Protein AF-B9TN23-F1 (afdb_monomer_lite)

Radius of gyration: 18.05 Å; chains: 1; bounding box: 40×41×40 Å

Structure (mmCIF, N/CA/C/O backbone):
data_AF-B9TN23-F1
#
_entry.id   AF-B9TN23-F1
#
loop_
_atom_site.group_PDB
_atom_site.id
_atom_site.type_symbol
_atom_site.label_atom_id
_atom_site.label_alt_id
_atom_site.label_comp_id
_atom_site.label_asym_id
_atom_site.label_entity_id
_atom_site.label_seq_id
_atom_site.pdbx_PDB_ins_code
_atom_site.Cartn_x
_atom_site.Cartn_y
_atom_site.Cartn_z
_atom_site.occupancy
_atom_site.B_iso_or_equiv
_atom_site.auth_seq_id
_atom_site.auth_comp_id
_atom_site.auth_asym_id
_atom_site.auth_atom_id
_atom_site.pdbx_PDB_model_num
ATOM 1 N N . MET A 1 1 ? -12.048 9.723 -19.997 1.00 68.31 1 MET A N 1
ATOM 2 C CA . MET A 1 1 ? -11.480 9.565 -18.635 1.00 68.31 1 MET A CA 1
ATOM 3 C C . MET A 1 1 ? -12.417 8.802 -17.703 1.00 68.31 1 MET A C 1
ATOM 5 O O . MET A 1 1 ? -11.997 7.792 -17.163 1.00 68.31 1 MET A O 1
ATOM 9 N N . LEU A 1 2 ? -13.689 9.194 -17.569 1.00 74.75 2 LEU A N 1
ATOM 10 C CA . LEU A 1 2 ? -14.667 8.486 -16.720 1.00 74.75 2 LEU A CA 1
ATOM 11 C C . LEU A 1 2 ? -14.889 7.011 -17.135 1.00 74.75 2 LEU A C 1
ATOM 13 O O . LEU A 1 2 ? -14.962 6.127 -16.285 1.00 74.75 2 LEU A O 1
ATOM 17 N N . SER A 1 3 ? -14.883 6.724 -18.441 1.00 75.56 3 SER A N 1
ATOM 18 C CA . SER A 1 3 ? -14.962 5.358 -18.989 1.00 75.56 3 SER A CA 1
ATOM 19 C C . SER A 1 3 ? -13.735 4.496 -18.657 1.00 75.56 3 SER A C 1
ATOM 21 O O . SER A 1 3 ? -13.861 3.299 -18.448 1.00 75.56 3 SER A O 1
ATOM 23 N N . VAL A 1 4 ? -12.548 5.105 -18.568 1.00 75.88 4 VAL A N 1
ATOM 24 C CA . VAL A 1 4 ? -11.296 4.404 -18.228 1.00 75.88 4 VAL A CA 1
ATOM 25 C C . VAL A 1 4 ? -11.268 4.081 -16.737 1.00 75.88 4 VAL A C 1
ATOM 27 O O . VAL A 1 4 ? -11.003 2.949 -16.353 1.00 75.88 4 VAL A O 1
ATOM 30 N N . LEU A 1 5 ? -11.630 5.053 -15.895 1.00 76.88 5 LEU A N 1
ATOM 31 C CA . LEU A 1 5 ? -11.711 4.864 -14.446 1.00 76.88 5 LEU A CA 1
ATOM 32 C C . LEU A 1 5 ? -12.759 3.818 -14.056 1.00 76.88 5 LEU A C 1
ATOM 34 O O . LEU A 1 5 ? -12.504 2.997 -13.182 1.00 76.88 5 LEU A O 1
ATOM 38 N N . SER A 1 6 ? -13.924 3.820 -14.709 1.00 77.94 6 SER A N 1
ATOM 39 C CA . SER A 1 6 ? -14.957 2.808 -14.456 1.00 77.94 6 SER A CA 1
ATOM 40 C C . SER A 1 6 ? -14.502 1.411 -14.868 1.00 77.94 6 SER A C 1
ATOM 42 O O . SER A 1 6 ? -14.679 0.482 -14.086 1.00 77.94 6 SER A O 1
ATOM 44 N N . LEU A 1 7 ? -13.853 1.256 -16.026 1.00 80.31 7 LEU A N 1
ATOM 45 C CA . LEU A 1 7 ? -13.324 -0.039 -16.460 1.00 80.31 7 LEU A CA 1
ATOM 46 C C . LEU A 1 7 ? -12.177 -0.537 -15.562 1.00 80.31 7 LEU A C 1
ATOM 48 O O . LEU A 1 7 ? -12.068 -1.735 -15.322 1.00 80.31 7 LEU A O 1
ATOM 52 N N . ALA A 1 8 ? -11.363 0.377 -15.027 1.00 78.44 8 ALA A N 1
ATOM 53 C CA . ALA A 1 8 ? -10.261 0.064 -14.121 1.00 78.44 8 ALA A CA 1
ATOM 54 C C . ALA A 1 8 ? -10.726 -0.326 -12.710 1.00 78.44 8 ALA A C 1
ATOM 56 O O . ALA A 1 8 ? -10.165 -1.226 -12.092 1.00 78.44 8 ALA A O 1
ATOM 57 N N . LEU A 1 9 ? -11.750 0.355 -12.187 1.00 80.69 9 LEU A N 1
ATOM 58 C CA . LEU A 1 9 ? -12.247 0.152 -10.823 1.00 80.69 9 LEU A CA 1
ATOM 59 C C . LEU A 1 9 ? -13.311 -0.947 -10.730 1.00 80.69 9 LEU A C 1
ATOM 61 O O . LEU A 1 9 ? -13.450 -1.568 -9.674 1.00 80.69 9 LEU A O 1
ATOM 65 N N . ALA A 1 10 ? -14.063 -1.203 -11.806 1.00 82.62 10 ALA A N 1
ATOM 66 C CA . ALA A 1 10 ? -15.119 -2.215 -11.824 1.00 82.62 10 ALA A CA 1
ATOM 67 C C . ALA A 1 10 ? -14.648 -3.607 -11.355 1.00 82.62 10 ALA A C 1
ATOM 69 O O . ALA A 1 10 ? -15.355 -4.196 -10.536 1.00 82.62 10 ALA A O 1
ATOM 70 N N . PRO A 1 11 ? -13.468 -4.124 -11.759 1.00 82.00 11 PRO A N 1
ATOM 71 C CA . PRO A 1 11 ? -12.955 -5.397 -11.259 1.00 82.00 11 PRO A CA 1
ATOM 72 C C . PRO A 1 11 ? -12.750 -5.400 -9.740 1.00 82.00 11 PRO A C 1
ATOM 74 O O . PRO A 1 11 ? -13.165 -6.342 -9.068 1.00 82.00 11 PRO A O 1
ATOM 77 N N . THR A 1 12 ? -12.175 -4.333 -9.176 1.00 82.31 12 THR A N 1
ATOM 78 C CA . THR A 1 12 ? -11.953 -4.219 -7.727 1.00 82.31 12 THR A CA 1
ATOM 79 C C . THR A 1 12 ? -13.279 -4.235 -6.969 1.00 82.31 12 THR A C 1
ATOM 81 O O . THR A 1 12 ? -13.440 -4.994 -6.013 1.00 82.31 12 THR A O 1
ATOM 84 N N . PHE A 1 13 ? -14.263 -3.447 -7.414 1.00 83.50 13 PHE A N 1
ATOM 85 C CA . PHE A 1 13 ? -15.595 -3.438 -6.801 1.00 83.50 13 PHE A CA 1
ATOM 86 C C . PHE A 1 13 ? -16.327 -4.771 -6.960 1.00 83.50 13 PHE A C 1
ATOM 88 O O . PHE A 1 13 ? -16.994 -5.212 -6.025 1.00 83.50 13 PHE A O 1
ATOM 95 N N . PHE A 1 14 ? -16.165 -5.441 -8.100 1.00 86.56 14 PHE A N 1
ATOM 96 C CA . PHE A 1 14 ? -16.742 -6.757 -8.343 1.00 86.56 14 PHE A CA 1
ATOM 97 C C . PHE A 1 14 ? -16.175 -7.814 -7.384 1.00 86.56 14 PHE A C 1
ATOM 99 O O . PHE A 1 14 ? -16.941 -8.528 -6.740 1.00 86.56 14 PHE A O 1
ATOM 106 N N . VAL A 1 15 ? -14.851 -7.866 -7.206 1.00 84.94 15 VAL A N 1
ATOM 107 C CA . VAL A 1 15 ? -14.204 -8.788 -6.254 1.00 84.94 15 VAL A CA 1
ATOM 108 C C . VAL A 1 15 ? -14.630 -8.488 -4.813 1.00 84.94 15 VAL A C 1
ATOM 110 O O . VAL A 1 15 ? -14.943 -9.414 -4.064 1.00 84.94 15 VAL A O 1
ATOM 113 N N . MET A 1 16 ? -14.722 -7.209 -4.426 1.00 85.12 16 MET A N 1
ATOM 114 C CA . MET A 1 16 ? -15.239 -6.825 -3.104 1.00 85.12 16 MET A CA 1
ATOM 115 C C . MET A 1 16 ? -16.692 -7.281 -2.896 1.00 85.12 16 MET A C 1
ATOM 117 O O . MET A 1 16 ? -17.025 -7.808 -1.834 1.00 85.12 16 MET A O 1
ATOM 121 N N . ALA A 1 17 ? -17.551 -7.130 -3.909 1.00 86.25 17 ALA A N 1
ATOM 122 C CA . ALA A 1 17 ? -18.944 -7.569 -3.853 1.00 86.25 17 ALA A CA 1
ATOM 123 C C . ALA A 1 17 ? -19.070 -9.097 -3.733 1.00 86.25 17 ALA A C 1
ATOM 125 O O . ALA A 1 17 ? -19.888 -9.585 -2.951 1.00 86.25 17 ALA A O 1
ATOM 126 N N . LEU A 1 18 ? -18.232 -9.854 -4.448 1.00 86.12 18 LEU A N 1
ATOM 127 C CA . LEU A 1 18 ? -18.160 -11.311 -4.314 1.00 86.12 18 LEU A CA 1
ATOM 128 C C . LEU A 1 18 ? -17.716 -11.732 -2.909 1.00 86.12 18 LEU A C 1
ATOM 130 O O . LEU A 1 18 ? -18.340 -12.610 -2.316 1.00 86.12 18 LEU A O 1
ATOM 134 N N . GLY A 1 19 ? -16.697 -11.075 -2.345 1.00 83.25 19 GLY A N 1
ATOM 135 C CA . GLY A 1 19 ? -16.251 -11.320 -0.970 1.00 83.25 19 GLY A CA 1
ATOM 136 C C . GLY A 1 19 ? -17.357 -11.058 0.057 1.00 83.25 19 GLY A C 1
ATOM 137 O O . GLY A 1 19 ? -17.587 -11.875 0.950 1.00 83.25 19 GLY A O 1
ATOM 138 N N . TYR A 1 20 ? -18.113 -9.970 -0.118 1.00 83.81 20 TYR A N 1
ATOM 139 C CA . TYR A 1 20 ? -19.284 -9.675 0.710 1.00 83.81 20 TYR A CA 1
ATOM 140 C C . TYR A 1 20 ? -20.381 -10.743 0.569 1.00 83.81 20 TYR A C 1
ATOM 142 O O . TYR A 1 20 ? -20.927 -11.206 1.572 1.00 83.81 20 TYR A O 1
ATOM 150 N N . GLY A 1 21 ? -20.683 -11.178 -0.658 1.00 83.31 21 GLY A N 1
ATOM 151 C CA . GLY A 1 21 ? -21.650 -12.246 -0.924 1.00 83.31 21 GLY A CA 1
ATOM 152 C C . GLY A 1 21 ? -21.250 -13.585 -0.295 1.00 83.31 21 GLY A C 1
ATOM 153 O O . GLY A 1 21 ? -22.088 -14.256 0.310 1.00 83.31 21 GLY A O 1
ATOM 154 N N . ALA A 1 22 ? -19.968 -13.946 -0.363 1.00 81.44 22 ALA A N 1
ATOM 155 C CA . ALA A 1 22 ? -19.425 -15.166 0.233 1.00 81.44 22 ALA A CA 1
ATOM 156 C C . ALA A 1 22 ? -19.466 -15.144 1.773 1.00 81.44 22 ALA A C 1
ATOM 158 O O . ALA A 1 22 ? -19.758 -16.163 2.402 1.00 81.44 22 ALA A O 1
ATOM 159 N N . GLY A 1 23 ? -19.245 -13.976 2.386 1.00 77.25 23 GLY A N 1
ATOM 160 C CA . GLY A 1 23 ? -19.432 -13.783 3.826 1.00 77.25 23 GLY A CA 1
ATOM 161 C C . GLY A 1 23 ? -20.906 -13.832 4.242 1.00 77.25 23 GLY A C 1
ATOM 162 O O . GLY A 1 23 ? -21.259 -14.490 5.218 1.00 77.25 23 GLY A O 1
ATOM 163 N N . LYS A 1 24 ? -21.800 -13.195 3.472 1.00 78.56 24 LYS A N 1
ATOM 164 C CA . LYS A 1 24 ? -23.245 -13.146 3.764 1.00 78.56 24 LYS A CA 1
ATOM 165 C C . LYS A 1 24 ? -23.940 -14.504 3.626 1.00 78.56 24 LYS A C 1
ATOM 167 O O . LYS A 1 24 ? -24.890 -14.777 4.351 1.00 78.56 24 LYS A O 1
ATOM 172 N N . THR A 1 25 ? -23.481 -15.347 2.704 1.00 78.31 25 THR A N 1
ATOM 173 C CA . THR A 1 25 ? -24.021 -16.702 2.479 1.00 78.31 25 THR A CA 1
ATOM 174 C C . THR A 1 25 ? -23.501 -17.736 3.482 1.00 78.31 25 THR A C 1
ATOM 176 O O . THR A 1 25 ? -23.954 -18.875 3.466 1.00 78.31 25 THR A O 1
ATOM 179 N N . GLY A 1 26 ? -22.571 -17.362 4.371 1.00 68.94 26 GLY A N 1
ATOM 180 C CA . GLY A 1 26 ? -22.034 -18.251 5.405 1.00 68.94 26 GLY A CA 1
ATOM 181 C C . GLY A 1 26 ? -21.067 -19.321 4.890 1.00 68.94 26 GLY A C 1
ATOM 182 O O . GLY A 1 26 ? -20.554 -20.100 5.690 1.00 68.94 26 GLY A O 1
ATOM 183 N N . HIS A 1 27 ? -20.767 -19.344 3.584 1.00 63.53 27 HIS A N 1
ATOM 184 C CA . HIS A 1 27 ? -19.736 -20.212 3.007 1.00 63.53 27 HIS A CA 1
ATOM 185 C C . HIS A 1 27 ? -18.347 -19.914 3.580 1.00 63.53 27 HIS A C 1
ATOM 187 O O . HIS A 1 27 ? -17.521 -20.816 3.702 1.00 63.53 27 HIS A O 1
ATOM 193 N N . ILE A 1 28 ? -18.103 -18.660 3.969 1.00 64.12 28 ILE A N 1
ATOM 194 C CA . ILE A 1 28 ? -16.897 -18.248 4.676 1.00 64.12 28 ILE A CA 1
ATOM 195 C C . ILE A 1 28 ? -17.287 -17.897 6.114 1.00 64.12 28 ILE A C 1
ATOM 197 O O . ILE A 1 28 ? -17.850 -16.840 6.388 1.00 64.12 28 ILE A O 1
ATOM 201 N N . ASN A 1 29 ? -16.994 -18.804 7.047 1.00 65.81 29 ASN A N 1
ATOM 202 C CA . ASN A 1 29 ? -17.191 -18.557 8.473 1.00 65.81 29 ASN A CA 1
ATOM 203 C C . ASN A 1 29 ? -16.198 -17.478 8.946 1.00 65.81 29 ASN A C 1
ATOM 205 O O . ASN A 1 29 ? -14.996 -17.603 8.701 1.00 65.81 29 ASN A O 1
ATOM 209 N N . ASN A 1 30 ? -16.681 -16.456 9.662 1.00 65.25 30 ASN A N 1
ATOM 210 C CA . ASN A 1 30 ? -15.865 -15.370 10.227 1.00 65.25 30 ASN A CA 1
ATOM 211 C C . ASN A 1 30 ? -14.687 -15.871 11.089 1.00 65.25 30 ASN A C 1
ATOM 213 O O . ASN A 1 30 ? -13.715 -15.140 11.271 1.00 65.25 30 ASN A O 1
ATOM 217 N N . ALA A 1 31 ? -14.737 -17.118 11.572 1.00 63.53 31 ALA A N 1
ATOM 218 C CA . ALA A 1 31 ? -13.615 -17.784 12.233 1.00 63.53 31 ALA A CA 1
ATOM 219 C C . ALA A 1 31 ? -12.393 -17.987 11.308 1.00 63.53 31 ALA A C 1
ATOM 221 O O . ALA A 1 31 ? -11.283 -17.611 11.676 1.00 63.53 31 ALA A O 1
ATOM 222 N N . HIS A 1 32 ? -12.592 -18.492 10.085 1.00 67.50 32 HIS A N 1
ATOM 223 C CA . HIS A 1 32 ? -11.504 -18.775 9.134 1.00 67.50 32 HIS A CA 1
ATOM 224 C C . HIS A 1 32 ? -11.085 -17.539 8.319 1.00 67.50 32 HIS A C 1
ATOM 226 O O . HIS A 1 32 ? -9.984 -17.494 7.775 1.00 67.50 32 HIS A O 1
ATOM 232 N N . VAL A 1 33 ? -11.920 -16.487 8.264 1.00 74.88 33 VAL A N 1
ATOM 233 C CA . VAL A 1 33 ? -11.536 -15.191 7.658 1.00 74.88 33 VAL A CA 1
ATOM 234 C C . VAL A 1 33 ? -10.287 -14.630 8.334 1.00 74.88 33 VAL A C 1
ATOM 236 O O . VAL A 1 33 ? -9.435 -14.038 7.674 1.00 74.88 33 VAL A O 1
ATOM 239 N N . LYS A 1 34 ? -10.157 -14.837 9.649 1.00 75.75 34 LYS A N 1
ATOM 240 C CA . LYS A 1 34 ? -8.993 -14.385 10.409 1.00 75.75 34 LYS A CA 1
ATOM 241 C C . LYS A 1 34 ? -7.717 -15.099 9.966 1.00 75.75 34 LYS A C 1
ATOM 243 O O . LYS A 1 34 ? -6.704 -14.438 9.779 1.00 75.75 34 LYS A O 1
ATOM 248 N N . GLU A 1 35 ? -7.782 -16.409 9.749 1.00 79.94 35 GLU A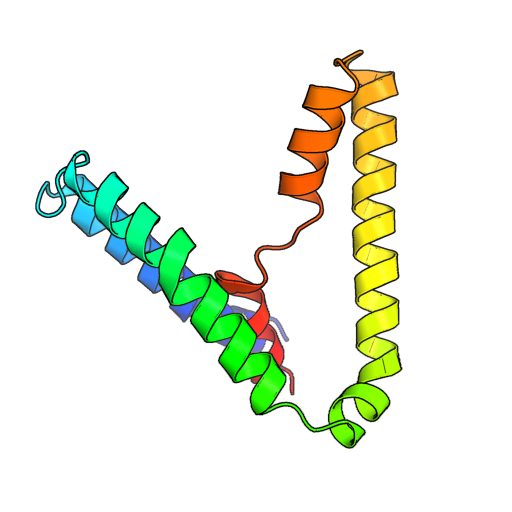 N 1
ATOM 249 C CA . GLU A 1 35 ? -6.656 -17.218 9.270 1.00 79.94 35 GLU A CA 1
ATOM 250 C C . GLU A 1 35 ? -6.274 -16.837 7.839 1.00 79.94 35 GLU A C 1
ATOM 252 O O . GLU A 1 35 ? -5.097 -16.621 7.557 1.00 79.94 35 GLU A O 1
ATOM 257 N N . LEU A 1 36 ? -7.263 -16.647 6.959 1.00 83.25 36 LEU A N 1
ATOM 258 C CA . LEU A 1 36 ? -7.029 -16.149 5.604 1.00 83.25 36 LEU A CA 1
ATOM 259 C C . LEU A 1 36 ? -6.362 -14.768 5.628 1.00 83.25 36 LEU A C 1
ATOM 261 O O . LEU A 1 36 ? -5.390 -14.541 4.911 1.00 83.25 36 LEU A O 1
ATOM 265 N N . ASN A 1 37 ? -6.833 -13.856 6.482 1.00 83.50 37 ASN A N 1
ATOM 266 C CA . ASN A 1 37 ? -6.214 -12.544 6.642 1.00 83.50 37 ASN A CA 1
ATOM 267 C C . ASN A 1 37 ? -4.780 -12.656 7.177 1.00 83.50 37 ASN A C 1
ATOM 269 O O . ASN A 1 37 ? -3.896 -11.968 6.681 1.00 83.50 37 ASN A O 1
ATOM 273 N N . THR A 1 38 ? -4.515 -13.547 8.136 1.00 84.25 38 THR A N 1
ATOM 274 C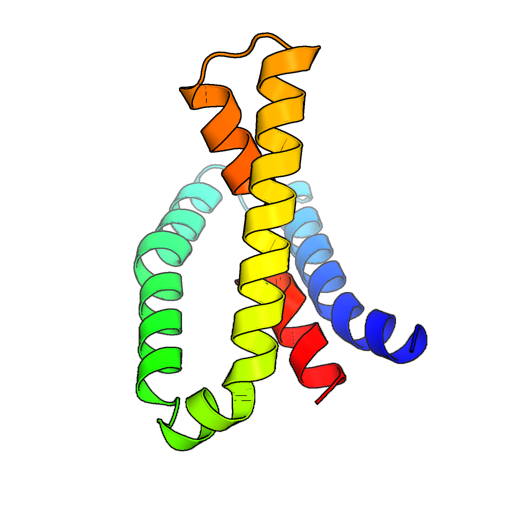 CA . THR A 1 38 ? -3.148 -13.815 8.602 1.00 84.25 38 THR A CA 1
ATOM 275 C C . THR A 1 38 ? -2.266 -14.309 7.460 1.00 84.25 38 THR A C 1
ATOM 277 O O . THR A 1 38 ? -1.166 -13.798 7.292 1.00 84.25 38 THR A O 1
ATOM 280 N N . VAL A 1 39 ? -2.747 -15.226 6.616 1.00 86.69 39 VAL A N 1
ATOM 281 C CA . VAL A 1 39 ? -1.980 -15.693 5.452 1.00 86.69 39 VAL A CA 1
ATOM 282 C C . VAL A 1 39 ? -1.673 -14.542 4.491 1.00 86.69 39 VAL A C 1
ATOM 284 O O . VAL A 1 39 ? -0.526 -14.364 4.075 1.00 86.69 39 VAL A O 1
ATOM 287 N N . VAL A 1 40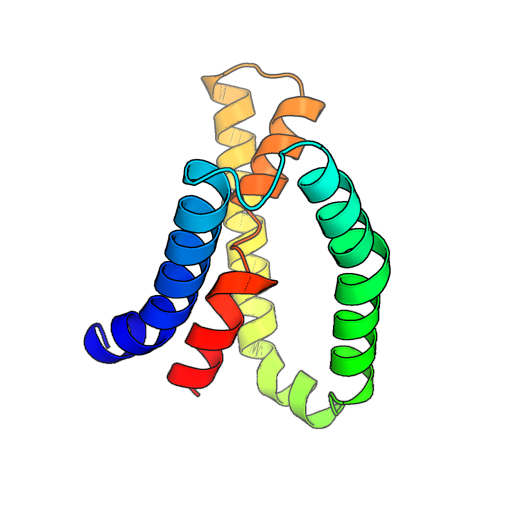 ? -2.673 -13.716 4.178 1.00 84.81 40 VAL A N 1
ATOM 288 C CA . VAL A 1 40 ? -2.502 -12.584 3.260 1.00 84.81 40 VAL A CA 1
ATOM 289 C C . VAL A 1 40 ? -1.526 -11.551 3.826 1.00 84.81 40 VAL A C 1
ATOM 291 O O . VAL A 1 40 ? -0.607 -11.131 3.124 1.00 84.81 40 VAL A O 1
ATOM 294 N N . MET A 1 41 ? -1.689 -11.166 5.091 1.00 85.81 41 MET A N 1
ATOM 295 C CA . MET A 1 41 ? -0.883 -10.121 5.724 1.00 85.81 41 MET A CA 1
ATOM 296 C C . MET A 1 41 ? 0.537 -10.587 6.055 1.00 85.81 41 MET A C 1
ATOM 298 O O . MET A 1 41 ? 1.471 -9.796 5.952 1.00 85.81 41 MET A O 1
ATOM 302 N N . SER A 1 42 ? 0.723 -11.856 6.429 1.00 87.75 42 SER A N 1
ATOM 303 C CA . SER A 1 42 ? 2.029 -12.388 6.838 1.00 87.75 42 SER A CA 1
ATOM 304 C C . SER A 1 42 ? 2.849 -12.973 5.690 1.00 87.75 42 SER A C 1
ATOM 306 O O . SER A 1 42 ? 4.073 -12.968 5.784 1.00 87.75 42 SER A O 1
ATOM 308 N N . TYR A 1 43 ? 2.219 -13.457 4.614 1.00 86.81 43 TYR A N 1
ATOM 309 C CA . TYR A 1 43 ? 2.931 -14.122 3.515 1.00 86.81 43 TYR A CA 1
ATOM 310 C C . TYR A 1 43 ? 2.694 -13.457 2.164 1.00 86.81 43 TYR A C 1
ATOM 312 O O . TYR A 1 43 ? 3.659 -13.097 1.493 1.00 86.81 43 TYR A O 1
ATOM 320 N N . CYS A 1 44 ? 1.436 -13.261 1.756 1.00 86.12 44 CYS A N 1
ATOM 321 C CA . CYS A 1 44 ? 1.146 -12.758 0.411 1.00 86.12 44 CYS A CA 1
ATOM 322 C C . CYS A 1 44 ? 1.626 -11.317 0.212 1.00 86.12 44 CYS A C 1
ATOM 324 O O . CYS A 1 44 ? 2.193 -11.012 -0.834 1.00 86.12 44 CYS A O 1
ATOM 326 N N . LEU A 1 45 ? 1.420 -10.443 1.202 1.00 85.12 45 LEU A N 1
ATOM 327 C CA . LEU A 1 45 ? 1.813 -9.036 1.124 1.00 85.12 45 LEU A CA 1
ATOM 328 C C . LEU A 1 45 ? 3.344 -8.868 1.125 1.00 85.12 45 LEU A C 1
ATOM 330 O O . LEU A 1 45 ? 3.858 -8.207 0.224 1.00 85.12 45 LEU A O 1
ATOM 334 N N . PRO A 1 46 ? 4.119 -9.493 2.034 1.00 86.75 46 PRO A N 1
ATOM 335 C CA . PRO A 1 46 ? 5.578 -9.433 1.946 1.00 86.75 46 PRO A CA 1
ATOM 336 C C . PRO A 1 46 ? 6.126 -10.046 0.652 1.00 86.75 46 PRO A C 1
ATOM 338 O O . PRO A 1 46 ? 7.034 -9.481 0.045 1.00 86.75 46 PRO A O 1
ATOM 341 N N . ALA A 1 47 ? 5.558 -11.167 0.193 1.00 87.50 47 ALA A N 1
ATOM 342 C CA . ALA A 1 47 ? 5.978 -11.801 -1.053 1.00 87.50 47 ALA A CA 1
ATOM 343 C C . ALA A 1 47 ? 5.689 -10.918 -2.275 1.00 87.50 47 ALA A C 1
ATOM 345 O O . ALA A 1 47 ? 6.541 -10.802 -3.154 1.00 87.50 47 ALA A O 1
ATOM 346 N N . SER A 1 48 ? 4.527 -10.259 -2.331 1.00 84.00 48 SER A N 1
ATOM 347 C CA . SER A 1 48 ? 4.194 -9.355 -3.435 1.00 84.00 48 SER A CA 1
ATOM 348 C C . SER A 1 48 ? 5.105 -8.128 -3.458 1.00 84.00 48 SER A C 1
ATOM 350 O O . SER A 1 48 ? 5.574 -7.752 -4.530 1.00 84.00 48 SER A O 1
ATOM 352 N N . LEU A 1 49 ? 5.440 -7.560 -2.293 1.00 85.19 49 LEU A N 1
ATOM 353 C CA . LEU A 1 49 ? 6.418 -6.474 -2.182 1.00 85.19 49 LEU A CA 1
ATOM 354 C C . LEU A 1 49 ? 7.823 -6.912 -2.613 1.00 85.19 49 LEU A C 1
ATOM 356 O O . LEU A 1 49 ? 8.515 -6.157 -3.299 1.00 85.19 49 LEU A O 1
ATOM 360 N N . PHE A 1 50 ? 8.241 -8.126 -2.245 1.00 88.00 50 PHE A N 1
ATOM 361 C CA . PHE A 1 50 ? 9.523 -8.685 -2.669 1.00 88.00 50 PHE A CA 1
ATOM 362 C C . PHE A 1 50 ? 9.579 -8.858 -4.186 1.00 88.00 50 PHE A C 1
ATOM 364 O O . PHE A 1 50 ? 10.519 -8.380 -4.814 1.00 88.00 50 PHE A O 1
ATOM 371 N N . VAL A 1 51 ? 8.558 -9.483 -4.782 1.00 86.75 51 VAL A N 1
ATOM 372 C CA . VAL A 1 51 ? 8.471 -9.657 -6.238 1.00 86.75 51 VAL A CA 1
ATOM 373 C C . VAL A 1 51 ? 8.471 -8.300 -6.931 1.00 86.75 51 VAL A C 1
ATOM 375 O O . VAL A 1 51 ? 9.288 -8.095 -7.821 1.00 86.75 51 VAL A O 1
ATOM 378 N N . ALA A 1 52 ? 7.641 -7.353 -6.481 1.00 82.62 52 ALA A N 1
ATOM 379 C CA . ALA A 1 52 ? 7.5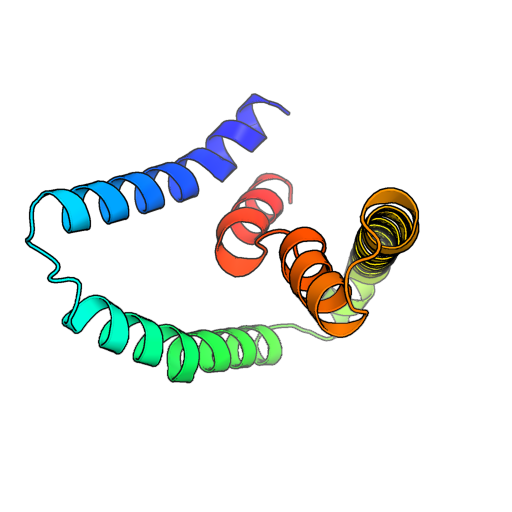87 -6.010 -7.051 1.00 82.62 52 ALA A CA 1
ATOM 380 C C . ALA A 1 52 ? 8.957 -5.314 -7.004 1.00 82.62 52 ALA A C 1
ATOM 382 O O . ALA A 1 52 ? 9.381 -4.715 -7.990 1.00 82.62 52 ALA A O 1
ATOM 383 N N . THR A 1 53 ? 9.683 -5.436 -5.892 1.00 85.19 53 THR A N 1
ATOM 384 C CA . THR A 1 53 ? 11.023 -4.849 -5.741 1.00 85.19 53 THR A CA 1
ATOM 385 C C . THR A 1 53 ? 12.055 -5.561 -6.620 1.00 85.19 53 THR A C 1
ATOM 387 O O . THR A 1 53 ? 12.876 -4.904 -7.250 1.00 85.19 53 THR A O 1
ATOM 390 N N . ALA A 1 54 ? 12.000 -6.892 -6.710 1.00 86.88 54 ALA A N 1
ATOM 391 C CA . ALA A 1 54 ? 12.930 -7.697 -7.499 1.00 86.88 54 ALA A CA 1
ATOM 392 C C . ALA A 1 54 ? 12.742 -7.525 -9.017 1.00 86.88 54 ALA A C 1
ATOM 394 O O . ALA A 1 54 ? 13.710 -7.622 -9.769 1.00 86.88 54 ALA A O 1
ATOM 395 N N . THR A 1 55 ? 11.514 -7.274 -9.484 1.00 84.38 55 THR A N 1
ATOM 396 C CA . THR A 1 55 ? 11.216 -7.082 -10.913 1.00 84.38 55 THR A CA 1
ATOM 397 C C . THR A 1 55 ? 11.409 -5.645 -11.388 1.00 84.38 55 THR A C 1
ATOM 399 O O . THR A 1 55 ? 11.533 -5.416 -12.591 1.00 84.38 55 THR A O 1
ATOM 402 N N . THR A 1 56 ? 11.417 -4.671 -10.475 1.00 80.88 56 THR A N 1
ATOM 403 C CA . THR A 1 56 ? 11.520 -3.252 -10.831 1.00 80.88 56 THR A CA 1
ATOM 404 C C . THR A 1 56 ? 12.962 -2.887 -11.175 1.00 80.88 56 THR A C 1
ATOM 406 O O . THR A 1 56 ? 13.864 -2.995 -10.346 1.00 80.88 56 THR A O 1
ATOM 409 N N . LYS A 1 57 ? 13.193 -2.413 -12.404 1.00 82.75 57 LYS A N 1
ATOM 410 C CA . LYS A 1 57 ? 14.509 -1.922 -12.828 1.00 82.75 57 LYS A CA 1
ATOM 411 C C . LYS A 1 57 ? 14.735 -0.502 -12.314 1.00 82.75 57 LYS A C 1
ATOM 413 O O . LYS A 1 57 ? 13.838 0.336 -12.347 1.00 82.75 57 LYS A O 1
ATOM 418 N N . TRP A 1 58 ? 15.972 -0.197 -11.924 1.00 78.88 58 TRP A N 1
ATOM 419 C CA . TRP A 1 58 ? 16.373 1.147 -11.484 1.00 78.88 58 TRP A CA 1
ATOM 420 C C . TRP A 1 58 ? 16.085 2.247 -12.520 1.00 78.88 58 TRP A C 1
ATOM 422 O O . TRP A 1 58 ? 15.744 3.365 -12.142 1.00 78.88 58 TRP A O 1
ATOM 432 N N . SER A 1 59 ? 16.169 1.931 -13.816 1.00 80.00 59 SER A N 1
ATOM 433 C CA . SER A 1 59 ? 15.808 2.852 -14.904 1.00 80.00 59 SER A CA 1
ATOM 434 C C . SER A 1 59 ? 14.348 3.297 -14.841 1.00 80.00 59 SER A C 1
ATOM 436 O O . SER A 1 59 ? 14.044 4.465 -15.075 1.00 80.00 59 SER A O 1
ATOM 438 N N . ASP A 1 60 ? 13.455 2.374 -14.488 1.00 79.38 60 ASP A N 1
ATOM 439 C CA . ASP A 1 60 ? 12.010 2.592 -14.508 1.00 79.38 60 ASP A CA 1
ATOM 440 C C . ASP A 1 60 ? 11.584 3.410 -13.281 1.00 79.38 60 ASP A C 1
ATOM 442 O O . ASP A 1 60 ? 10.712 4.271 -13.378 1.00 79.38 60 ASP A O 1
ATOM 446 N N . LEU A 1 61 ? 12.276 3.229 -12.148 1.00 76.94 61 LEU A N 1
ATOM 447 C CA . LEU A 1 61 ? 12.124 4.069 -10.954 1.00 76.94 61 LEU A CA 1
ATOM 448 C C . LEU A 1 61 ? 12.498 5.530 -11.219 1.00 76.94 61 LEU A C 1
ATOM 450 O O . LEU A 1 61 ? 11.768 6.436 -10.820 1.00 76.94 61 LEU A O 1
ATOM 454 N N . ILE A 1 62 ? 13.621 5.768 -11.904 1.00 80.31 62 ILE A N 1
ATOM 455 C CA . ILE A 1 62 ? 14.078 7.128 -12.225 1.00 80.31 62 ILE A CA 1
ATOM 456 C C . ILE A 1 62 ? 13.118 7.793 -13.217 1.00 80.31 62 ILE A C 1
ATOM 458 O O . ILE A 1 62 ? 12.779 8.964 -13.051 1.00 80.31 62 ILE A O 1
ATOM 462 N N . ALA A 1 63 ? 12.619 7.045 -14.205 1.00 81.69 63 ALA A N 1
ATOM 463 C CA . ALA A 1 63 ? 11.620 7.549 -15.146 1.00 81.69 63 ALA A CA 1
ATOM 464 C C . ALA A 1 63 ? 10.307 7.958 -14.449 1.00 81.69 63 ALA A C 1
ATOM 466 O O . ALA A 1 63 ? 9.659 8.920 -14.859 1.00 81.69 63 ALA A O 1
ATOM 467 N N . GLN A 1 64 ? 9.934 7.269 -13.366 1.00 80.50 64 GLN A N 1
ATOM 468 C CA . GLN A 1 64 ? 8.721 7.541 -12.588 1.00 80.50 64 GLN A CA 1
ATOM 469 C C . GLN A 1 64 ? 8.926 8.525 -11.422 1.00 80.50 64 GLN A C 1
ATOM 471 O O . GLN A 1 64 ? 7.997 8.766 -10.646 1.00 80.50 64 GLN A O 1
ATOM 476 N N . TRP A 1 65 ? 10.098 9.157 -11.307 1.00 81.94 65 TRP A N 1
ATOM 477 C CA . TRP A 1 65 ? 10.405 10.125 -10.246 1.00 81.94 65 TRP A CA 1
ATOM 478 C C . TRP A 1 65 ? 9.364 11.254 -10.079 1.00 81.94 65 TRP A C 1
ATOM 480 O O . TRP A 1 65 ? 8.995 11.550 -8.938 1.00 81.94 65 TRP A O 1
ATOM 490 N N . PRO A 1 66 ? 8.808 11.857 -11.155 1.00 83.81 66 PRO A N 1
ATOM 491 C CA . PRO A 1 66 ? 7.772 12.883 -11.014 1.00 83.81 66 PRO A CA 1
ATOM 492 C C . PRO A 1 66 ? 6.487 12.354 -10.361 1.00 83.81 66 PRO A C 1
ATOM 494 O O . PRO A 1 66 ? 5.865 13.051 -9.559 1.00 83.81 66 PRO A O 1
ATOM 497 N N . ILE A 1 67 ? 6.108 11.110 -10.670 1.00 81.62 67 ILE A N 1
ATOM 498 C CA . ILE A 1 67 ? 4.920 10.451 -10.112 1.00 81.62 67 ILE A CA 1
ATOM 499 C C . ILE A 1 67 ? 5.150 10.142 -8.629 1.00 81.62 67 ILE A C 1
ATOM 501 O O . ILE A 1 67 ? 4.279 10.424 -7.807 1.00 81.62 67 ILE A O 1
ATOM 505 N N . LEU A 1 68 ? 6.339 9.643 -8.272 1.00 81.62 68 LEU A N 1
ATOM 506 C CA . LEU A 1 68 ? 6.722 9.375 -6.882 1.00 81.62 68 LEU A CA 1
ATOM 507 C C . LEU A 1 68 ? 6.686 10.640 -6.019 1.00 81.62 68 LEU A C 1
ATOM 509 O O . LEU A 1 68 ? 6.124 10.619 -4.921 1.00 81.62 68 LEU A O 1
ATOM 513 N N . LEU A 1 69 ? 7.238 11.750 -6.516 1.00 86.50 69 LEU A N 1
ATOM 514 C CA . LEU A 1 69 ? 7.192 13.040 -5.826 1.00 86.50 69 LEU A CA 1
ATOM 515 C C . LEU A 1 69 ? 5.761 13.552 -5.672 1.00 86.50 69 LEU A C 1
ATOM 517 O O . LEU A 1 69 ? 5.371 13.937 -4.570 1.00 86.50 69 LEU A O 1
ATOM 521 N N . SER A 1 70 ? 4.971 13.528 -6.749 1.00 86.00 70 SER A N 1
ATOM 522 C CA . SER A 1 70 ? 3.578 13.978 -6.707 1.00 86.00 70 SER A CA 1
ATOM 523 C C . SER A 1 70 ? 2.767 13.175 -5.691 1.00 86.00 70 SER A C 1
ATOM 525 O O . SER A 1 70 ? 2.076 13.766 -4.865 1.00 86.00 70 SER A O 1
ATOM 527 N N . LEU A 1 71 ? 2.881 11.842 -5.707 1.00 83.25 71 LEU A N 1
ATOM 528 C CA . LEU A 1 71 ? 2.203 10.970 -4.747 1.00 83.25 71 LEU A CA 1
ATOM 529 C C . LEU A 1 71 ? 2.655 11.255 -3.317 1.00 83.25 71 LEU A C 1
ATOM 531 O O . LEU A 1 71 ? 1.812 11.411 -2.438 1.00 83.25 71 LEU A O 1
ATOM 535 N N . SER A 1 72 ? 3.963 11.390 -3.088 1.00 84.62 72 SER A N 1
ATOM 536 C CA . SER A 1 72 ? 4.510 11.660 -1.753 1.00 84.62 72 SER A CA 1
ATOM 537 C C . SER A 1 72 ? 3.989 12.980 -1.182 1.00 84.62 72 SER A C 1
ATOM 539 O O . SER A 1 72 ? 3.538 13.022 -0.038 1.00 84.62 72 SER A O 1
ATOM 541 N N . ILE A 1 73 ? 3.976 14.047 -1.990 1.00 89.50 73 ILE A N 1
ATOM 542 C CA . ILE A 1 73 ? 3.465 15.363 -1.584 1.00 89.50 73 ILE A CA 1
ATOM 543 C C . ILE A 1 73 ? 1.964 15.292 -1.302 1.00 89.50 73 ILE A C 1
ATOM 545 O O . ILE A 1 73 ? 1.515 15.801 -0.276 1.00 89.50 73 ILE A O 1
ATOM 549 N N . THR A 1 74 ? 1.180 14.650 -2.173 1.00 87.00 74 THR A N 1
ATOM 550 C CA . THR A 1 74 ? -0.267 14.513 -1.966 1.00 87.00 74 THR A CA 1
ATOM 551 C C . THR A 1 74 ? -0.576 13.706 -0.706 1.00 87.00 74 THR A C 1
ATOM 553 O O . THR A 1 74 ? -1.397 14.141 0.097 1.00 87.00 74 THR A O 1
ATOM 556 N N . MET A 1 75 ? 0.105 12.580 -0.482 1.00 84.75 75 MET A N 1
ATOM 557 C CA . MET A 1 75 ? -0.087 11.753 0.713 1.00 84.75 75 MET A CA 1
ATOM 558 C C . MET A 1 75 ? 0.290 12.494 1.996 1.00 84.75 75 MET A C 1
ATOM 560 O O . MET A 1 75 ? -0.503 12.521 2.935 1.00 84.75 75 MET A O 1
ATOM 564 N N . MET A 1 76 ? 1.465 13.134 2.037 1.00 85.75 76 MET A N 1
ATOM 565 C CA . MET A 1 76 ? 1.886 13.927 3.198 1.00 85.75 76 MET A CA 1
ATOM 566 C C . MET A 1 76 ? 0.960 15.123 3.430 1.00 85.75 76 MET A C 1
ATOM 568 O O . MET A 1 76 ? 0.655 15.447 4.575 1.00 85.75 76 MET A O 1
ATOM 572 N N . GLY A 1 77 ? 0.475 15.753 2.357 1.00 88.00 77 GLY A N 1
ATOM 573 C CA . GLY A 1 77 ? -0.492 16.842 2.425 1.00 88.00 77 GLY A CA 1
ATOM 574 C C . GLY A 1 77 ? -1.817 16.397 3.041 1.00 88.00 77 GLY A C 1
ATOM 575 O O . GLY A 1 77 ? -2.276 17.011 3.999 1.00 88.00 77 GLY A O 1
ATOM 576 N N . VAL A 1 78 ? -2.407 15.303 2.547 1.00 86.94 78 VAL A N 1
ATOM 577 C CA . VAL A 1 78 ? -3.659 14.746 3.091 1.00 86.94 78 VAL A CA 1
ATOM 578 C C . VAL A 1 78 ? -3.479 14.311 4.545 1.00 86.94 78 VAL A C 1
ATOM 580 O O . VAL A 1 78 ? -4.326 14.631 5.377 1.00 86.94 78 VAL A O 1
ATOM 583 N N . TYR A 1 79 ? -2.359 13.656 4.866 1.00 84.75 79 TYR A N 1
ATOM 584 C CA . TYR A 1 79 ? -2.016 13.264 6.232 1.00 84.75 79 TYR A CA 1
ATOM 585 C C . TYR A 1 79 ? -1.967 14.479 7.171 1.00 84.75 79 TYR A C 1
ATOM 587 O O . TYR A 1 79 ? -2.665 14.510 8.180 1.00 84.75 79 TYR A O 1
ATOM 595 N N . LEU A 1 80 ? -1.206 15.521 6.816 1.00 84.88 80 LEU A N 1
ATOM 596 C CA . LEU A 1 80 ? -1.061 16.726 7.639 1.00 84.88 80 LEU A CA 1
ATOM 597 C C . LEU A 1 80 ? -2.374 17.498 7.786 1.00 84.88 80 LEU A C 1
ATOM 599 O O . LEU A 1 80 ? -2.697 17.950 8.883 1.00 84.88 80 LEU A O 1
ATOM 603 N N . LEU A 1 81 ? -3.142 17.643 6.703 1.00 86.88 81 LEU A N 1
ATOM 604 C CA . LEU A 1 81 ? -4.438 18.323 6.737 1.00 86.88 81 LEU A CA 1
ATOM 605 C C . LEU A 1 81 ? -5.421 17.593 7.654 1.00 86.88 81 LEU A C 1
ATOM 607 O O . LEU A 1 81 ? -6.094 18.232 8.466 1.00 86.88 81 LEU A O 1
ATOM 611 N N . TRP A 1 82 ? -5.474 16.261 7.564 1.00 84.62 82 TRP A N 1
ATOM 612 C CA . TRP A 1 82 ? -6.338 15.450 8.414 1.00 84.62 82 TRP A CA 1
ATOM 613 C C . TRP A 1 82 ? -5.851 15.451 9.874 1.00 84.62 82 TRP A C 1
ATOM 615 O O . TRP A 1 82 ? -6.676 15.609 10.772 1.00 84.62 82 TRP A O 1
ATOM 625 N N . TYR A 1 83 ? -4.535 15.440 10.127 1.00 82.19 83 TYR A N 1
ATOM 626 C CA . TYR A 1 83 ? -3.958 15.592 11.473 1.00 82.19 83 TYR A CA 1
ATOM 627 C C . TYR A 1 83 ? -4.306 16.894 12.147 1.00 82.19 83 TYR A C 1
ATOM 629 O O . TYR A 1 83 ? -4.800 16.914 13.279 1.00 82.19 83 TYR A O 1
ATOM 637 N N . VAL A 1 84 ? -4.087 18.001 11.445 1.00 83.56 84 VAL A N 1
ATOM 638 C CA . VAL A 1 84 ? -4.411 19.319 11.976 1.00 83.56 84 VAL A CA 1
ATOM 639 C C . VAL A 1 84 ? -5.913 19.412 12.231 1.00 83.56 84 VAL A C 1
ATOM 641 O O . VAL A 1 84 ? -6.307 19.866 13.304 1.00 83.56 84 VAL A O 1
ATOM 644 N N . TYR A 1 85 ? -6.749 18.903 11.321 1.00 83.12 85 TYR A N 1
ATOM 645 C CA . TYR A 1 85 ? -8.199 18.880 11.505 1.00 83.12 85 TYR A CA 1
ATOM 646 C C . TYR A 1 85 ? -8.630 18.057 12.728 1.00 83.12 85 TYR A C 1
ATOM 648 O O . TYR A 1 85 ? -9.385 18.553 13.564 1.00 83.12 85 TYR A O 1
ATOM 656 N N . GLN A 1 86 ? -8.132 16.830 12.891 1.00 80.12 86 GLN A N 1
ATOM 657 C CA . GLN A 1 86 ? -8.487 15.977 14.030 1.00 80.12 86 GLN A CA 1
ATOM 658 C C . GLN A 1 86 ? -8.017 16.566 15.361 1.00 80.12 86 GLN A C 1
ATOM 660 O O . GLN A 1 86 ? -8.752 16.543 16.356 1.00 80.12 86 GLN A O 1
ATOM 665 N N . ARG A 1 87 ? -6.819 17.156 15.373 1.00 75.62 87 ARG A N 1
ATOM 666 C CA . ARG A 1 87 ? -6.239 17.765 16.568 1.00 75.62 87 ARG A CA 1
ATOM 667 C C . ARG A 1 87 ? -6.947 19.061 16.962 1.00 75.62 87 ARG A C 1
ATOM 669 O O . ARG A 1 87 ? -7.195 19.265 18.149 1.00 75.62 87 ARG A O 1
ATOM 676 N N . TRP A 1 88 ? -7.302 19.916 15.999 1.00 76.00 88 TRP A N 1
ATOM 677 C CA . TRP A 1 88 ? -7.986 21.188 16.265 1.00 76.00 88 TRP A CA 1
ATOM 678 C C . TRP A 1 88 ? -9.491 21.034 16.499 1.00 76.00 88 TRP A C 1
ATOM 680 O O . TRP A 1 88 ? -10.015 21.619 17.443 1.00 76.00 88 TRP A O 1
ATOM 690 N N . ALA A 1 89 ? -10.192 20.253 15.675 1.00 74.12 89 ALA A N 1
ATOM 691 C CA . ALA A 1 89 ? -11.651 20.157 15.735 1.00 74.12 89 ALA A CA 1
ATOM 692 C C . ALA A 1 89 ? -12.149 19.097 16.728 1.00 74.12 89 ALA A C 1
ATOM 694 O O . ALA A 1 89 ? -13.221 19.266 17.305 1.00 74.12 89 ALA A O 1
ATOM 695 N N . ARG A 1 90 ? -11.404 17.999 16.933 1.00 67.75 90 ARG A N 1
ATOM 696 C CA . ARG A 1 90 ? -11.885 16.842 17.715 1.00 67.75 90 ARG A CA 1
ATOM 697 C C . ARG A 1 90 ? -11.103 16.528 18.986 1.00 67.75 90 ARG A C 1
ATOM 699 O O . ARG A 1 90 ? -11.515 15.612 19.697 1.00 67.75 90 ARG A O 1
ATOM 706 N N . ARG A 1 91 ? -10.030 17.279 19.286 1.00 73.62 91 ARG A N 1
ATOM 707 C CA . ARG A 1 91 ? -9.188 17.135 20.496 1.00 73.62 91 ARG A CA 1
ATOM 708 C C . ARG A 1 91 ? -8.829 15.671 20.819 1.00 73.62 91 ARG A C 1
ATOM 710 O O . ARG A 1 91 ? -8.757 15.294 21.984 1.00 73.62 91 ARG A O 1
ATOM 717 N N . GLN A 1 92 ? -8.649 14.848 19.786 1.00 70.19 92 GLN A N 1
ATOM 718 C CA . GLN A 1 92 ? -8.318 13.429 19.934 1.00 70.19 92 GLN A CA 1
ATOM 719 C C . GLN A 1 92 ? -6.885 13.264 20.445 1.00 70.19 92 GLN A C 1
ATOM 721 O O . GLN A 1 92 ? -6.049 14.164 20.284 1.00 70.19 92 GLN A O 1
ATOM 726 N N . SER A 1 93 ? -6.589 12.116 21.057 1.00 78.62 93 SER A N 1
ATOM 727 C CA . SER A 1 93 ? -5.219 11.808 21.460 1.00 78.62 93 SER A CA 1
ATOM 728 C C . SER A 1 93 ? -4.309 11.752 20.226 1.00 78.62 93 SER A C 1
ATOM 730 O O . SER A 1 93 ? -4.729 11.356 19.137 1.00 78.62 93 SER A O 1
ATOM 732 N N . SER A 1 94 ? -3.039 12.146 20.374 1.00 74.19 94 SER A N 1
ATOM 733 C CA . SER A 1 94 ? -2.115 12.173 19.228 1.00 74.19 94 SER A CA 1
ATOM 734 C C . SER A 1 94 ? -1.900 10.791 18.599 1.00 74.19 94 SER A C 1
ATOM 736 O O . SER A 1 94 ? -1.508 10.726 17.439 1.00 74.19 94 SER A O 1
ATOM 738 N N . SER A 1 95 ? -2.134 9.712 19.354 1.00 78.31 95 SER A N 1
ATOM 739 C CA . SER A 1 95 ? -2.021 8.334 18.870 1.00 78.31 95 SER A CA 1
ATOM 740 C C . SER A 1 95 ? -3.226 7.935 18.013 1.00 78.31 95 SER A C 1
ATOM 742 O O . SER A 1 95 ? -3.057 7.418 16.913 1.00 78.31 95 SER A O 1
ATOM 744 N N . GLU A 1 96 ? -4.447 8.234 18.471 1.00 79.19 96 GLU A N 1
ATOM 745 C CA . GLU A 1 96 ? -5.677 7.929 17.724 1.00 79.19 96 GLU A CA 1
ATOM 746 C C . GLU A 1 96 ? -5.780 8.756 16.443 1.00 79.19 96 GLU A C 1
ATOM 748 O O . GLU A 1 96 ? -6.127 8.217 15.393 1.00 79.19 96 GLU A O 1
ATOM 753 N N . ALA A 1 97 ? -5.410 10.039 16.513 1.00 75.56 97 ALA A N 1
ATOM 754 C CA . ALA A 1 97 ? -5.363 10.913 15.347 1.00 75.56 97 ALA A CA 1
ATOM 755 C C . ALA A 1 97 ? -4.411 10.341 14.280 1.00 75.56 97 ALA A C 1
ATOM 757 O O . ALA A 1 97 ? -4.851 10.048 13.167 1.00 75.56 97 ALA A O 1
ATOM 758 N N . ALA A 1 98 ? -3.161 10.045 14.660 1.00 77.12 98 ALA A N 1
ATOM 759 C CA . ALA A 1 98 ? -2.152 9.492 13.755 1.00 77.12 98 ALA A CA 1
ATOM 760 C C . ALA A 1 98 ? -2.564 8.139 13.149 1.00 77.12 98 ALA A C 1
ATOM 762 O O . ALA A 1 98 ? -2.339 7.895 11.964 1.00 77.12 98 ALA A O 1
ATOM 763 N N . LEU A 1 99 ? -3.206 7.263 13.932 1.00 81.06 99 LEU A N 1
ATOM 764 C CA . LEU A 1 99 ? -3.709 5.984 13.427 1.00 81.06 99 LEU A CA 1
ATOM 765 C C . LEU A 1 99 ? -4.822 6.184 12.388 1.00 81.06 99 LEU A C 1
ATOM 767 O O . LEU A 1 99 ? -4.827 5.532 11.343 1.00 81.06 99 LEU A O 1
ATOM 771 N N . GLN A 1 100 ? -5.755 7.099 12.653 1.00 77.56 100 GLN A N 1
ATOM 772 C CA . GLN A 1 100 ? -6.846 7.401 11.732 1.00 77.56 100 GLN A CA 1
ATOM 773 C C . GLN A 1 100 ? -6.345 8.111 10.465 1.00 77.56 100 GLN A C 1
ATOM 775 O O . GLN A 1 100 ? -6.850 7.858 9.373 1.00 77.56 100 GLN A O 1
ATOM 780 N N . GLU A 1 101 ? -5.326 8.957 10.573 1.00 79.94 101 GLU A N 1
ATOM 781 C CA . GLU A 1 101 ? -4.681 9.582 9.414 1.00 79.94 101 GLU A CA 1
ATOM 782 C C . GLU A 1 101 ? -3.918 8.598 8.568 1.00 79.94 101 GLU A C 1
ATOM 784 O O . GLU A 1 101 ? -3.950 8.725 7.352 1.00 79.94 101 GLU A O 1
ATOM 789 N N . LEU A 1 102 ? -3.255 7.616 9.174 1.00 78.06 102 LEU A N 1
ATOM 790 C CA . LEU A 1 102 ? -2.592 6.567 8.416 1.00 78.06 102 LEU A CA 1
ATOM 791 C C . LEU A 1 102 ? -3.611 5.809 7.551 1.00 78.06 102 LEU A C 1
ATOM 793 O O . LEU A 1 102 ? -3.361 5.570 6.371 1.00 78.06 102 LEU A O 1
ATOM 797 N N . ALA A 1 103 ? -4.795 5.526 8.104 1.00 76.25 103 ALA A N 1
ATOM 798 C CA . ALA A 1 103 ? -5.882 4.873 7.379 1.00 76.25 103 ALA A CA 1
ATOM 799 C C . ALA A 1 103 ? -6.491 5.737 6.255 1.00 76.25 103 ALA A C 1
ATOM 801 O O . ALA A 1 103 ? -6.958 5.194 5.257 1.00 76.25 103 ALA A O 1
ATOM 802 N N . VAL A 1 104 ? -6.501 7.067 6.399 1.00 77.56 104 VAL A N 1
ATOM 803 C CA . VAL A 1 104 ? -7.073 8.003 5.407 1.00 77.56 104 VAL A CA 1
ATOM 804 C C . VAL A 1 104 ? -6.043 8.439 4.358 1.00 77.56 104 VAL A C 1
ATOM 806 O O . VAL A 1 104 ? -6.368 8.598 3.183 1.00 77.56 104 VAL A O 1
ATOM 809 N N . GLY A 1 105 ? -4.799 8.647 4.780 1.00 69.44 105 GLY A N 1
ATOM 810 C CA . GLY A 1 105 ? -3.691 9.141 3.968 1.00 69.44 105 GLY A CA 1
ATOM 811 C C . GLY A 1 105 ? -3.051 8.068 3.093 1.00 69.44 105 GLY A C 1
ATOM 812 O O . GLY A 1 105 ? -2.373 8.407 2.123 1.00 69.44 105 GLY A O 1
ATOM 813 N N . GLN A 1 106 ? -3.284 6.784 3.385 1.00 69.31 106 GLN A N 1
ATOM 814 C CA . GLN A 1 106 ? -3.008 5.700 2.450 1.00 69.31 106 GLN A CA 1
ATOM 815 C C . GLN A 1 106 ? -4.218 5.501 1.532 1.00 69.31 106 GLN A C 1
ATOM 817 O O . GLN A 1 106 ? -5.182 4.842 1.926 1.00 69.31 106 GLN A O 1
ATOM 822 N N . PRO A 1 107 ? -4.195 5.991 0.278 1.00 64.25 107 PRO A N 1
ATOM 823 C CA . PRO A 1 107 ? -5.122 5.460 -0.703 1.00 64.25 107 PRO A CA 1
ATOM 824 C C . PRO A 1 107 ? -4.845 3.958 -0.819 1.00 64.25 107 PRO A C 1
ATOM 826 O O . PRO A 1 107 ? -3.715 3.501 -0.636 1.00 64.25 107 PRO A O 1
ATOM 829 N N . ASN A 1 108 ? -5.892 3.173 -1.051 1.00 67.75 108 ASN A N 1
ATOM 830 C CA . ASN A 1 108 ? -5.813 1.717 -1.050 1.00 67.75 108 ASN A CA 1
ATOM 831 C C . ASN A 1 108 ? -5.011 1.218 -2.268 1.00 67.75 108 ASN A C 1
ATOM 833 O O . ASN A 1 108 ? -5.575 0.765 -3.266 1.00 67.75 108 ASN A O 1
ATOM 837 N N . TYR A 1 109 ? -3.684 1.358 -2.206 1.00 65.56 109 TYR A N 1
ATOM 838 C CA . TYR A 1 109 ? -2.782 1.135 -3.329 1.00 65.56 109 TYR A CA 1
ATOM 839 C C . TYR A 1 109 ? -2.832 -0.309 -3.805 1.00 65.56 109 TYR A C 1
ATOM 841 O O . TYR A 1 109 ? -2.882 -0.562 -5.006 1.00 65.56 109 TYR A O 1
ATOM 849 N N . ALA A 1 110 ? -2.889 -1.234 -2.846 1.00 61.91 110 ALA A N 1
ATOM 850 C CA . ALA A 1 110 ? -2.901 -2.664 -3.100 1.00 61.91 110 ALA A CA 1
ATOM 851 C C . ALA A 1 110 ? -4.151 -3.118 -3.869 1.00 61.91 110 ALA A C 1
ATOM 853 O O . ALA A 1 110 ? -4.036 -3.975 -4.738 1.00 61.91 110 ALA A O 1
ATOM 854 N N . ALA A 1 111 ? -5.329 -2.549 -3.582 1.00 60.44 111 ALA A N 1
ATOM 855 C CA . ALA A 1 111 ? -6.578 -2.994 -4.205 1.00 60.44 111 ALA A CA 1
ATOM 856 C C . ALA A 1 111 ? -7.049 -2.116 -5.378 1.00 60.44 111 ALA A C 1
ATOM 858 O O . ALA A 1 111 ? -7.645 -2.629 -6.324 1.00 60.44 111 ALA A O 1
ATOM 859 N N . ALA A 1 112 ? -6.830 -0.799 -5.317 1.00 65.88 112 ALA A N 1
ATOM 860 C CA . ALA A 1 112 ? -7.449 0.158 -6.238 1.00 65.88 112 ALA A CA 1
ATOM 861 C C . ALA A 1 112 ? -6.450 0.926 -7.113 1.00 65.88 112 ALA A C 1
ATOM 863 O O . ALA A 1 112 ? -6.791 1.268 -8.243 1.00 65.88 112 ALA A O 1
ATOM 864 N N . ALA A 1 113 ? -5.225 1.190 -6.647 1.00 64.88 113 ALA A N 1
ATOM 865 C CA . ALA A 1 113 ? -4.293 2.001 -7.433 1.00 64.88 113 ALA A CA 1
ATOM 866 C C . ALA A 1 113 ? -3.656 1.229 -8.591 1.00 64.88 113 ALA A C 1
ATOM 868 O O . ALA A 1 113 ? -3.556 1.786 -9.679 1.00 64.88 113 ALA A O 1
ATOM 869 N N . PHE A 1 114 ? -3.272 -0.039 -8.396 1.00 66.62 114 PHE A N 1
ATOM 870 C CA . PHE A 1 114 ? -2.680 -0.846 -9.472 1.00 66.62 114 PHE A CA 1
ATOM 871 C C . PHE A 1 114 ? -3.581 -0.926 -10.719 1.00 66.62 114 PHE A C 1
ATOM 873 O O . PHE A 1 114 ? -3.106 -0.559 -11.792 1.00 66.62 114 PHE A O 1
ATOM 880 N N . PRO A 1 115 ? -4.880 -1.280 -10.614 1.00 68.75 115 PRO A N 1
ATOM 881 C CA . PRO A 1 115 ? -5.773 -1.292 -11.774 1.00 68.75 115 PRO A CA 1
ATOM 882 C C . PRO A 1 115 ? -5.914 0.071 -12.459 1.00 68.75 115 PRO A C 1
ATOM 884 O O . PRO A 1 115 ? -5.973 0.145 -13.682 1.00 68.75 115 PRO A O 1
ATOM 887 N N . VAL A 1 116 ? -5.953 1.160 -11.683 1.00 70.25 116 VAL A N 1
ATOM 888 C CA . VAL A 1 116 ? -6.090 2.523 -12.219 1.00 70.25 116 VAL A CA 1
ATOM 889 C C . VAL A 1 116 ? -4.824 2.965 -12.947 1.00 70.25 116 VAL A C 1
ATOM 891 O O . VAL A 1 116 ? -4.926 3.542 -14.023 1.00 70.25 116 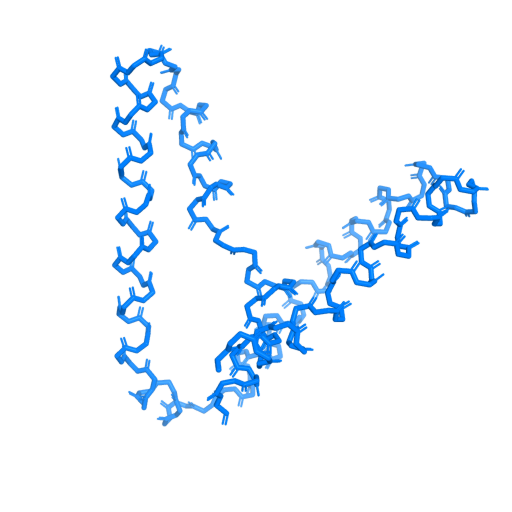VAL A O 1
ATOM 894 N N . ILE A 1 117 ? -3.643 2.671 -12.402 1.00 70.56 117 ILE A N 1
ATOM 895 C CA . ILE A 1 117 ? -2.360 2.998 -13.035 1.00 70.56 117 ILE A CA 1
ATOM 896 C C . ILE A 1 117 ? -2.206 2.209 -14.339 1.00 70.56 117 ILE A C 1
ATOM 898 O O . ILE A 1 117 ? -1.936 2.819 -15.365 1.00 70.56 117 ILE A O 1
ATOM 902 N N . THR A 1 118 ? -2.473 0.898 -14.339 1.00 66.25 118 THR A N 1
ATOM 903 C CA . THR A 1 118 ? -2.415 0.059 -15.554 1.00 66.25 118 THR A CA 1
ATOM 904 C C . THR A 1 118 ? -3.459 0.438 -16.611 1.00 66.25 118 THR A C 1
ATOM 906 O O . THR A 1 118 ? -3.293 0.131 -17.783 1.00 66.25 118 THR A O 1
ATOM 909 N N . ALA A 1 119 ? -4.561 1.083 -16.227 1.00 67.94 119 ALA A N 1
ATOM 910 C CA . ALA A 1 119 ? -5.548 1.572 -17.188 1.00 67.94 119 ALA A CA 1
ATOM 911 C C . ALA A 1 119 ? -5.199 2.950 -17.777 1.00 67.94 119 ALA A C 1
ATOM 913 O O . ALA A 1 119 ? -5.771 3.339 -18.796 1.00 67.94 119 ALA A O 1
ATOM 914 N N . LEU A 1 120 ? -4.323 3.714 -17.115 1.00 66.06 120 LEU A N 1
ATOM 915 C CA . LEU A 1 120 ? -3.930 5.068 -17.517 1.00 66.06 120 LEU A CA 1
ATOM 916 C C . LEU A 1 120 ? -2.582 5.116 -18.253 1.00 66.06 120 LEU A C 1
ATOM 918 O O . LEU A 1 120 ? -2.366 6.069 -19.004 1.00 66.06 120 LEU A O 1
ATOM 922 N N . PHE A 1 121 ? -1.712 4.127 -18.037 1.00 59.16 121 PHE A N 1
ATOM 923 C CA . PHE A 1 121 ? -0.373 3.992 -18.617 1.00 59.16 121 PHE A CA 1
ATOM 924 C C . PHE A 1 121 ? -0.221 2.635 -19.301 1.00 59.16 121 PHE A C 1
ATOM 926 O O . PHE A 1 121 ? 0.416 2.605 -20.377 1.00 59.16 121 PHE A O 1
#

Organism: Ricinus communis (NCBI:txid3988)

InterPro domains:
  IPR004776 Membrane transport PIN-like [PF03547] (7-121)

pLDDT: mean 78.46, std 7.53, range [59.16, 89.5]

Sequence (121 aa):
MLSVLSLALAPTFFVMALGYGAGKTGHINNAHVKELNTVVMSYCLPASLFVATATTKWSDLIAQWPILLSLSITMMGVYLLWYVYQRWARRQSSSEAALQELAVGQPNYAAAAFPVITALF

Foldseek 3Di:
DVVLLCVLCVVLVVVVVVVVVCVVVCVDPPVCVVVVVCCCVVPVVVVVVVVVVVPDDPVVCVVCVVVVVVLVCQLVVQLVVQLVCCCVPPVDDSVVSNVVSVVVSDDPCVRRVVSSVVSVD

Secondary structure (DSSP, 8-state):
-HHHHHHHHHHHHHHHHHHHHHHHTTSS-HHHHHHHHHHIIIIIHHHHHHHHHHH--HHHHHHTHHHHHHHHHHHHHHHHH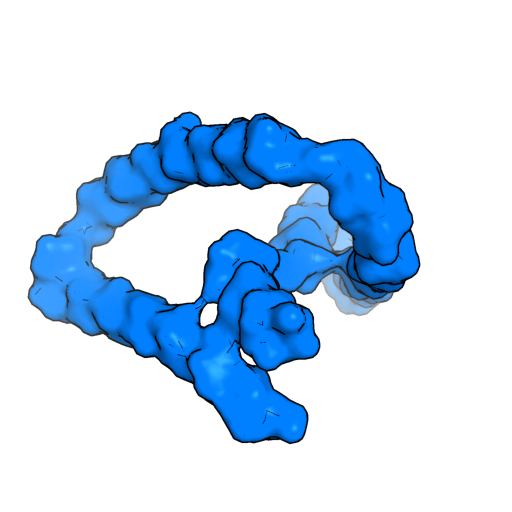HHHHHHHHH---HHHHHHHHHHHHS--IIIIIHHHHHHH-